Protein AF-A0A6V8LPW3-F1 (afdb_monomer)

Secondary structure (DSSP, 8-state):
-TT-TTHHHHHHHHHHHTSHHHHHHHH-TT-TT-S-SS-SSTT--HHHH---THHHHHHHHHHHH--PPP--S--HHHHHHHHHHHHHHHH-TT--HHHHHHHHHHHHHHHHHHTT---

Radius of gyration: 20.29 Å; Cα contacts (8 Å, |Δi|>4): 81; chains: 1; bounding box: 40×40×53 Å

Structure (mmCIF, N/CA/C/O backbone):
data_AF-A0A6V8LPW3-F1
#
_entry.id   AF-A0A6V8LPW3-F1
#
loop_
_atom_site.group_PDB
_atom_site.id
_atom_site.type_symbol
_atom_site.label_atom_id
_atom_site.label_alt_id
_atom_site.label_comp_id
_atom_site.label_asym_id
_atom_site.label_entity_id
_atom_site.label_seq_id
_atom_site.pdbx_PDB_ins_code
_atom_site.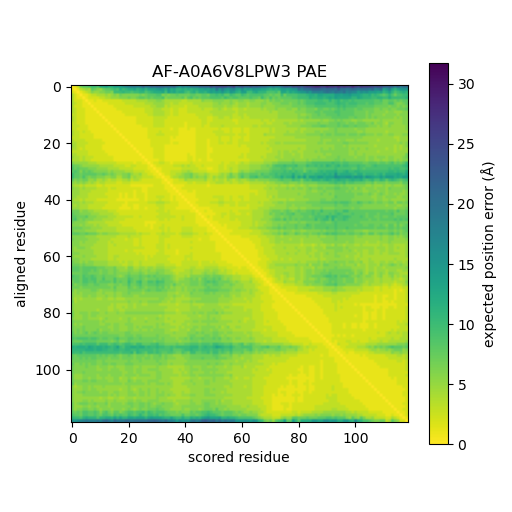Cartn_x
_atom_site.Cartn_y
_atom_site.Cartn_z
_atom_site.occupancy
_atom_site.B_iso_or_equiv
_atom_site.auth_seq_id
_atom_site.auth_comp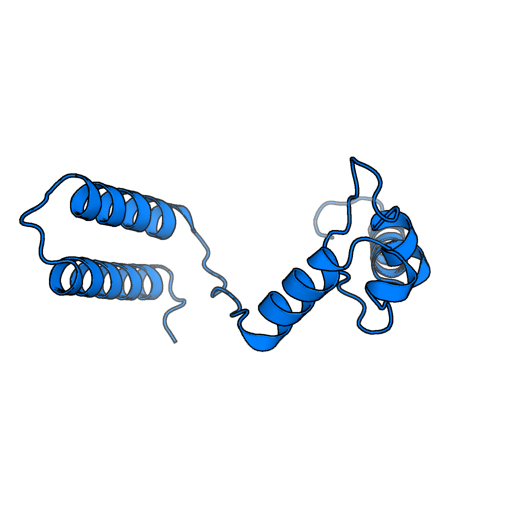_id
_atom_site.auth_asym_id
_atom_site.auth_atom_id
_atom_site.pdbx_PDB_model_num
ATOM 1 N N . MET A 1 1 ? 2.583 17.121 -15.051 1.00 61.25 1 MET A N 1
ATOM 2 C CA . MET A 1 1 ? 1.913 17.255 -13.741 1.00 61.25 1 MET A CA 1
ATOM 3 C C . MET A 1 1 ? 1.747 18.734 -13.438 1.00 61.25 1 MET A C 1
ATOM 5 O O . MET A 1 1 ? 2.463 19.529 -14.044 1.00 61.25 1 MET A O 1
ATOM 9 N N . ALA A 1 2 ? 0.790 19.113 -12.589 1.00 81.25 2 ALA A N 1
ATOM 10 C CA . ALA A 1 2 ? 0.576 20.521 -12.255 1.00 81.25 2 ALA A CA 1
ATOM 11 C C . ALA A 1 2 ? 1.881 21.146 -11.719 1.00 81.25 2 ALA A C 1
ATOM 13 O O . ALA A 1 2 ? 2.589 20.514 -10.939 1.00 81.25 2 ALA A O 1
ATOM 14 N N . GLY A 1 3 ? 2.228 22.342 -12.199 1.00 86.88 3 GLY A N 1
ATOM 15 C CA . GLY A 1 3 ? 3.389 23.107 -11.723 1.00 86.88 3 GLY A CA 1
ATOM 16 C C . GLY A 1 3 ? 4.748 22.823 -12.384 1.00 86.88 3 GLY A C 1
ATOM 17 O O . GLY A 1 3 ? 5.706 23.518 -12.071 1.00 86.88 3 GLY A O 1
ATOM 18 N N . SER A 1 4 ? 4.878 21.860 -13.308 1.00 91.62 4 SER A N 1
ATOM 19 C CA . SER A 1 4 ? 6.161 21.619 -14.001 1.00 91.62 4 SER A CA 1
ATOM 20 C C . SER A 1 4 ? 6.312 22.428 -15.295 1.00 91.62 4 SER A C 1
ATOM 22 O O . SER A 1 4 ? 5.385 22.406 -16.112 1.00 91.62 4 SER A O 1
ATOM 24 N N . PRO A 1 5 ? 7.494 23.023 -15.564 1.00 93.81 5 PRO A N 1
ATOM 25 C CA . PRO A 1 5 ? 7.792 23.651 -16.852 1.00 93.81 5 PRO A CA 1
ATOM 26 C C . PRO A 1 5 ? 8.018 22.633 -17.986 1.00 93.81 5 PRO A C 1
ATOM 28 O O . PRO A 1 5 ? 7.948 22.999 -19.153 1.00 93.81 5 PRO A O 1
ATOM 31 N N . ASN A 1 6 ? 8.248 21.346 -17.680 1.00 95.75 6 ASN A N 1
ATOM 32 C CA . ASN A 1 6 ? 8.464 20.290 -18.678 1.00 95.75 6 ASN A CA 1
ATOM 33 C C . ASN A 1 6 ? 7.504 19.108 -18.478 1.00 95.75 6 ASN A C 1
ATOM 35 O O . ASN A 1 6 ? 7.897 17.967 -18.217 1.00 95.75 6 ASN A O 1
ATOM 39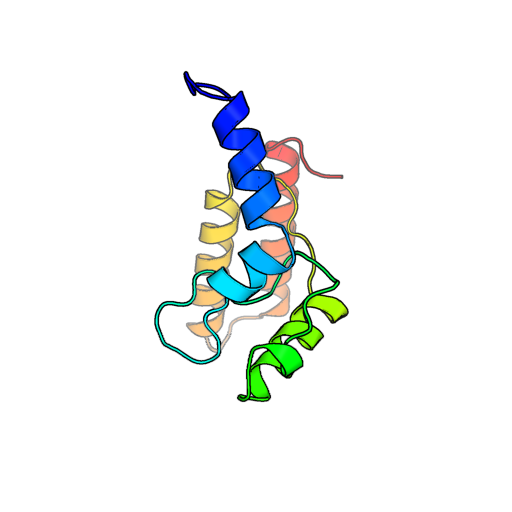 N N . GLN A 1 7 ? 6.206 19.368 -18.615 1.00 95.19 7 GLN A N 1
ATOM 40 C CA . GLN A 1 7 ? 5.194 18.328 -18.425 1.00 95.19 7 GLN A CA 1
ATOM 41 C C . GLN A 1 7 ? 5.294 17.187 -19.447 1.00 95.19 7 GLN A C 1
ATOM 43 O O . GLN A 1 7 ? 4.942 16.051 -19.129 1.00 95.19 7 GLN A O 1
ATOM 48 N N . ALA A 1 8 ? 5.749 17.475 -20.671 1.00 94.94 8 ALA A N 1
ATOM 49 C CA . ALA A 1 8 ? 5.912 16.468 -21.716 1.00 94.94 8 ALA A CA 1
ATOM 50 C C . ALA A 1 8 ? 7.022 15.471 -21.359 1.00 94.94 8 ALA A C 1
ATOM 52 O O . ALA A 1 8 ? 6.793 14.262 -21.411 1.00 94.94 8 ALA A O 1
ATOM 53 N N . GLY A 1 9 ? 8.185 15.968 -20.924 1.00 96.62 9 GLY A N 1
ATOM 54 C CA . GLY A 1 9 ? 9.275 15.132 -20.423 1.00 96.62 9 GLY A CA 1
ATOM 55 C C . GLY A 1 9 ? 8.855 14.308 -19.208 1.00 96.62 9 GLY A C 1
ATOM 56 O O . GLY A 1 9 ? 9.100 13.107 -19.179 1.00 96.62 9 GLY A O 1
ATOM 57 N N . GLN A 1 10 ? 8.124 14.908 -18.260 1.00 95.88 10 GLN A N 1
ATOM 58 C CA . GLN A 1 10 ? 7.589 14.178 -17.104 1.00 95.88 10 GLN A CA 1
ATOM 59 C C . GLN A 1 10 ? 6.674 13.018 -17.502 1.00 95.88 10 GLN A C 1
ATOM 61 O O . GLN A 1 10 ? 6.795 11.931 -16.948 1.00 95.88 10 GLN A O 1
ATOM 66 N N . ARG A 1 11 ? 5.762 13.230 -18.461 1.00 95.69 11 ARG A N 1
ATOM 67 C CA . ARG A 1 11 ? 4.871 12.164 -18.943 1.00 95.69 11 ARG A CA 1
ATOM 68 C C . ARG A 1 11 ? 5.652 11.040 -19.619 1.00 95.69 11 ARG A C 1
ATOM 70 O O . ARG A 1 11 ? 5.375 9.878 -19.345 1.00 95.69 11 ARG A O 1
ATOM 77 N N . LYS A 1 12 ? 6.648 11.376 -20.447 1.00 97.00 12 LYS A N 1
ATOM 78 C CA . LYS A 1 12 ? 7.525 10.377 -21.078 1.00 97.00 12 LYS A CA 1
ATOM 79 C C . LYS A 1 12 ? 8.300 9.569 -20.039 1.00 97.00 12 LYS A C 1
ATOM 81 O O . LYS A 1 12 ? 8.315 8.347 -20.118 1.00 97.00 12 LYS A O 1
ATOM 86 N N . PHE A 1 13 ? 8.886 10.237 -19.046 1.00 95.94 13 PHE A N 1
ATOM 87 C CA . PHE A 1 13 ? 9.615 9.562 -17.976 1.00 95.94 13 PHE A CA 1
ATOM 88 C C . PHE A 1 13 ? 8.704 8.672 -17.128 1.00 95.94 13 PHE A C 1
ATOM 90 O O . PHE A 1 13 ? 9.071 7.540 -16.848 1.00 95.94 13 PHE A O 1
ATOM 97 N N . ALA A 1 14 ? 7.501 9.133 -16.770 1.00 96.12 14 ALA A N 1
ATOM 98 C CA . ALA A 1 14 ? 6.534 8.310 -16.045 1.00 96.12 14 ALA A CA 1
ATOM 99 C C . ALA A 1 14 ? 6.134 7.055 -16.843 1.00 96.12 14 ALA A C 1
ATOM 101 O O . ALA A 1 14 ? 6.045 5.973 -16.271 1.00 96.12 14 ALA A O 1
ATOM 102 N N . GLY A 1 15 ? 5.952 7.190 -18.162 1.00 97.25 15 GLY A N 1
ATOM 103 C CA . GLY A 1 15 ? 5.700 6.056 -19.053 1.00 97.25 15 GLY A CA 1
ATOM 104 C C . GLY A 1 15 ? 6.862 5.061 -19.085 1.00 97.25 15 GLY A C 1
ATOM 105 O O . GLY A 1 15 ? 6.636 3.864 -18.946 1.00 97.25 15 GLY A O 1
ATOM 106 N N . PHE A 1 16 ? 8.102 5.547 -19.195 1.00 98.06 16 PHE A N 1
ATOM 107 C CA . PHE A 1 16 ? 9.293 4.698 -19.104 1.00 98.06 16 PHE A CA 1
ATOM 108 C C . PHE A 1 16 ? 9.403 4.015 -17.736 1.00 98.06 16 PHE A C 1
ATOM 110 O O . PHE A 1 16 ? 9.588 2.809 -17.670 1.00 98.06 16 PHE A O 1
ATOM 117 N N . ALA A 1 17 ? 9.232 4.754 -16.640 1.00 97.50 17 ALA A N 1
ATOM 118 C CA . ALA A 1 17 ? 9.331 4.208 -15.291 1.00 97.50 17 ALA A CA 1
ATOM 119 C C . ALA A 1 17 ? 8.300 3.097 -15.026 1.00 97.50 17 ALA A C 1
ATOM 121 O O . ALA A 1 17 ? 8.570 2.210 -14.225 1.00 97.50 17 ALA A O 1
ATOM 122 N N . ALA A 1 18 ? 7.140 3.126 -15.692 1.00 97.69 18 ALA A N 1
ATOM 123 C CA . ALA A 1 18 ? 6.103 2.094 -15.611 1.00 97.69 18 ALA A CA 1
ATOM 124 C C . ALA A 1 18 ? 6.244 0.966 -16.660 1.00 97.69 18 ALA A C 1
ATOM 126 O O . ALA A 1 18 ? 5.449 0.025 -16.650 1.00 97.69 18 ALA A O 1
ATOM 127 N N . SER A 1 19 ? 7.216 1.040 -17.576 1.00 98.00 19 SER A N 1
ATOM 128 C CA . SER A 1 19 ? 7.463 -0.017 -18.564 1.00 98.00 19 SER A CA 1
ATOM 129 C C . SER A 1 19 ? 8.091 -1.254 -17.913 1.00 98.00 19 SER A C 1
ATOM 131 O O . SER A 1 19 ? 8.587 -1.180 -16.788 1.00 98.00 19 SER A O 1
ATOM 133 N N . VAL A 1 20 ? 8.106 -2.384 -18.627 1.00 97.75 20 VAL A N 1
ATOM 134 C CA . VAL A 1 20 ? 8.825 -3.596 -18.192 1.00 97.75 20 VAL A CA 1
ATOM 135 C C . VAL A 1 20 ? 10.284 -3.265 -17.879 1.00 97.75 20 VAL A C 1
ATOM 137 O O . VAL A 1 20 ? 10.749 -3.524 -16.776 1.00 97.75 20 VAL A O 1
ATOM 140 N N . GLU A 1 21 ? 10.976 -2.599 -18.804 1.00 97.12 21 GLU A N 1
ATOM 141 C CA . GLU A 1 21 ? 12.375 -2.199 -18.635 1.00 97.12 21 GLU A CA 1
ATOM 142 C C . GLU A 1 21 ? 12.576 -1.300 -17.406 1.00 97.12 21 GLU A C 1
ATOM 144 O O . GLU A 1 21 ? 13.424 -1.586 -16.559 1.00 97.12 21 GLU A O 1
ATOM 149 N N . GLY A 1 22 ? 11.776 -0.238 -17.267 1.00 97.50 22 GLY A N 1
ATOM 150 C CA . GLY A 1 22 ? 11.907 0.707 -16.158 1.00 97.50 22 GLY A CA 1
ATOM 151 C C . GLY A 1 22 ? 11.630 0.062 -14.800 1.00 97.50 22 GLY A C 1
ATOM 152 O O . GLY A 1 22 ? 12.350 0.317 -13.832 1.00 97.50 22 GLY A O 1
ATOM 153 N N . GLN A 1 23 ? 10.628 -0.816 -14.730 1.00 97.69 23 GLN A N 1
ATOM 154 C CA . GLN A 1 23 ? 10.307 -1.568 -13.519 1.00 97.69 23 GLN A CA 1
ATOM 155 C C . GLN A 1 23 ? 11.406 -2.583 -13.185 1.00 97.69 23 GLN A C 1
ATOM 157 O O . GLN A 1 23 ? 11.847 -2.615 -12.039 1.00 97.69 23 GLN A O 1
ATOM 162 N N . THR A 1 24 ? 11.920 -3.345 -14.159 1.00 96.19 24 THR A N 1
ATOM 163 C CA . THR A 1 24 ? 13.034 -4.287 -13.953 1.00 96.19 24 THR A CA 1
ATOM 164 C C . THR A 1 24 ? 14.294 -3.574 -13.457 1.00 96.19 24 THR A C 1
ATOM 166 O O . THR A 1 24 ? 14.909 -4.026 -12.489 1.00 96.19 24 THR A O 1
ATOM 169 N N . ILE A 1 25 ? 14.646 -2.421 -14.044 1.00 96.12 25 ILE A N 1
ATOM 170 C CA . ILE A 1 25 ? 15.754 -1.578 -13.565 1.00 96.12 25 ILE A CA 1
ATOM 171 C C . ILE A 1 25 ? 15.495 -1.131 -12.123 1.00 96.12 25 ILE A C 1
ATOM 173 O O . ILE A 1 25 ? 16.354 -1.294 -11.258 1.00 96.12 25 ILE A O 1
ATOM 177 N N . GLY A 1 26 ? 14.303 -0.596 -11.841 1.00 95.81 26 GLY A N 1
ATOM 178 C CA . GLY A 1 26 ? 13.934 -0.114 -10.511 1.00 95.81 26 GLY A CA 1
ATOM 179 C C . GLY A 1 26 ? 13.898 -1.214 -9.447 1.00 95.81 26 GLY A C 1
ATOM 180 O O . GLY A 1 26 ? 14.134 -0.933 -8.269 1.00 95.81 26 GLY A O 1
ATOM 181 N N . MET A 1 27 ? 13.626 -2.458 -9.845 1.00 96.00 27 MET A N 1
ATOM 182 C CA . MET A 1 27 ? 13.657 -3.618 -8.958 1.00 96.00 27 MET A CA 1
ATOM 183 C C . MET A 1 27 ? 15.082 -3.985 -8.546 1.00 96.00 27 MET A C 1
ATOM 185 O O . MET A 1 27 ? 15.257 -4.427 -7.416 1.00 96.00 27 MET A O 1
ATOM 189 N N . ASN A 1 28 ? 16.084 -3.772 -9.408 1.00 94.75 28 ASN A N 1
ATOM 190 C CA . ASN A 1 28 ? 17.510 -3.984 -9.118 1.00 94.75 28 ASN A CA 1
ATOM 191 C C . ASN A 1 28 ? 17.856 -5.383 -8.548 1.00 94.75 28 ASN A C 1
ATOM 193 O O . ASN A 1 28 ? 18.809 -5.534 -7.781 1.00 94.75 28 ASN A O 1
ATOM 197 N N . GLY A 1 29 ? 17.076 -6.412 -8.904 1.00 92.88 29 GLY A N 1
ATOM 198 C CA . GLY A 1 29 ? 17.166 -7.741 -8.287 1.00 92.88 29 GLY A CA 1
ATOM 199 C C . GLY A 1 29 ? 17.173 -7.675 -6.757 1.00 92.88 29 GLY A C 1
ATOM 200 O O . GLY A 1 29 ? 16.603 -6.759 -6.168 1.00 92.88 29 GLY A O 1
ATOM 201 N N . ASP A 1 30 ? 17.848 -8.609 -6.092 1.00 92.19 30 ASP A N 1
ATOM 202 C CA . ASP A 1 30 ? 17.900 -8.682 -4.618 1.00 92.19 30 ASP A CA 1
ATOM 203 C C . ASP A 1 30 ? 18.955 -7.784 -3.965 1.00 92.19 30 ASP A C 1
ATOM 205 O O . ASP A 1 30 ? 19.352 -7.998 -2.823 1.00 92.19 30 ASP A O 1
ATOM 209 N N . LYS A 1 31 ? 19.421 -6.761 -4.684 1.00 91.25 31 LYS A N 1
ATOM 210 C CA . LYS A 1 31 ? 20.353 -5.777 -4.136 1.00 91.25 31 LYS A CA 1
ATOM 211 C C . LYS A 1 31 ? 19.620 -4.768 -3.254 1.00 91.25 31 LYS A C 1
ATOM 213 O O . LYS A 1 31 ? 18.482 -4.386 -3.527 1.00 91.25 31 LYS A O 1
ATOM 218 N N . GLU A 1 32 ? 20.335 -4.274 -2.248 1.00 86.44 32 GLU A N 1
ATOM 219 C CA . GLU A 1 32 ? 19.889 -3.165 -1.406 1.00 86.44 32 GLU A CA 1
ATOM 220 C C . GLU A 1 32 ? 19.599 -1.897 -2.227 1.00 86.44 32 GLU A C 1
ATOM 222 O O . GLU A 1 32 ? 20.206 -1.644 -3.273 1.00 86.44 32 GLU A O 1
ATOM 227 N N . GLY A 1 33 ? 18.671 -1.077 -1.729 1.00 84.75 33 GLY A N 1
ATOM 228 C CA . GLY A 1 33 ? 18.322 0.206 -2.348 1.00 84.75 33 GLY A CA 1
ATOM 229 C C . GLY A 1 33 ? 17.416 0.106 -3.580 1.00 84.75 33 GLY A C 1
ATOM 230 O O . GLY A 1 33 ? 17.357 1.048 -4.370 1.00 84.75 33 GLY A O 1
ATOM 231 N N . ASN A 1 34 ? 16.699 -1.005 -3.762 1.00 91.88 34 ASN A N 1
ATOM 232 C CA . ASN A 1 34 ? 15.699 -1.126 -4.818 1.00 91.88 34 ASN A CA 1
ATOM 233 C C . ASN A 1 34 ? 14.570 -0.092 -4.658 1.00 91.88 34 ASN A C 1
ATOM 235 O O . ASN A 1 34 ? 13.991 0.083 -3.583 1.00 91.88 34 ASN A O 1
ATOM 239 N N . LEU A 1 35 ? 14.222 0.575 -5.759 1.00 92.69 35 LEU A N 1
ATOM 240 C CA . LEU A 1 35 ? 13.132 1.553 -5.793 1.00 92.69 35 LEU A CA 1
ATOM 241 C C . LEU A 1 35 ? 11.777 0.862 -5.961 1.00 92.69 35 LEU A C 1
ATOM 243 O O . LEU A 1 35 ? 10.782 1.271 -5.363 1.00 92.69 35 LEU A O 1
ATOM 247 N N . VAL A 1 36 ? 11.749 -0.209 -6.756 1.00 94.81 36 VAL A N 1
ATOM 248 C CA . VAL A 1 36 ? 10.557 -1.013 -7.017 1.00 94.81 36 VAL A CA 1
ATOM 249 C C . VAL A 1 36 ? 10.630 -2.288 -6.182 1.00 94.81 36 VAL A C 1
ATOM 251 O O . VAL A 1 36 ? 11.502 -3.145 -6.351 1.00 94.81 36 VAL A O 1
ATOM 254 N N . ARG A 1 37 ? 9.697 -2.398 -5.239 1.00 93.19 37 ARG A N 1
ATOM 255 C CA . ARG A 1 37 ? 9.521 -3.587 -4.396 1.00 93.19 37 ARG A CA 1
ATOM 256 C C . ARG A 1 37 ? 8.593 -4.589 -5.071 1.00 93.19 37 ARG A C 1
ATOM 258 O O . ARG A 1 37 ? 8.981 -5.731 -5.273 1.00 93.19 37 ARG A O 1
ATOM 265 N N . LEU A 1 38 ? 7.413 -4.119 -5.468 1.00 93.56 38 LEU A N 1
ATOM 266 C CA . LEU A 1 38 ? 6.433 -4.856 -6.260 1.00 93.56 38 LEU A CA 1
ATOM 267 C C . LEU A 1 38 ? 6.190 -4.081 -7.561 1.00 93.56 38 LEU A C 1
ATOM 269 O O . LEU A 1 38 ? 5.953 -2.869 -7.480 1.00 93.56 38 LEU A O 1
ATOM 273 N N . PRO A 1 39 ? 6.286 -4.723 -8.737 1.00 94.56 39 PRO A N 1
ATOM 274 C CA . PRO A 1 39 ? 6.096 -4.042 -10.001 1.00 94.56 39 PRO A CA 1
ATOM 275 C C . PRO A 1 39 ? 4.629 -3.662 -10.191 1.00 94.56 39 PRO A C 1
ATOM 277 O O . PRO A 1 39 ? 3.724 -4.445 -9.914 1.00 94.56 39 PRO A O 1
ATOM 280 N N . VAL A 1 40 ? 4.392 -2.453 -10.696 1.00 93.69 40 VAL A N 1
ATOM 281 C CA . VAL A 1 40 ? 3.037 -2.024 -11.101 1.00 93.69 40 VAL A CA 1
ATOM 282 C C . VAL A 1 40 ? 2.672 -2.517 -12.501 1.00 93.69 40 VAL A C 1
ATOM 284 O O . VAL A 1 40 ? 1.502 -2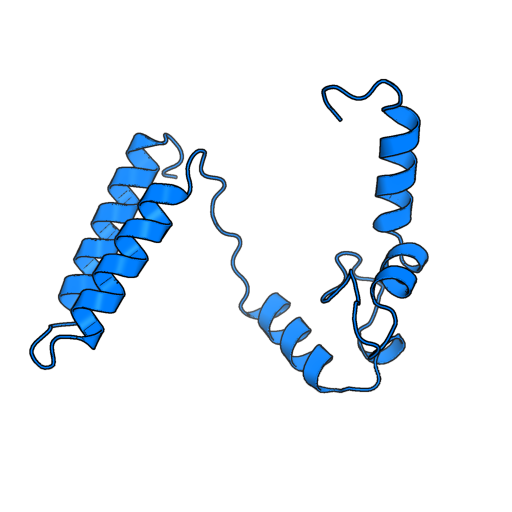.519 -12.872 1.00 93.69 40 VAL A O 1
ATOM 287 N N . ASN A 1 41 ? 3.676 -2.921 -13.282 1.00 95.62 41 ASN A N 1
ATOM 288 C CA . ASN A 1 41 ? 3.491 -3.538 -14.584 1.00 95.62 41 ASN A CA 1
ATOM 289 C C . ASN A 1 41 ? 3.338 -5.053 -14.413 1.00 95.62 41 ASN A C 1
ATOM 291 O O . ASN A 1 41 ? 4.248 -5.719 -13.925 1.00 95.62 41 ASN A O 1
ATOM 295 N N . THR A 1 42 ? 2.194 -5.585 -14.835 1.00 91.94 42 THR A N 1
ATOM 296 C CA . THR A 1 42 ? 1.807 -6.989 -14.639 1.00 91.94 42 THR A CA 1
ATOM 297 C C . THR A 1 42 ? 2.590 -7.982 -15.497 1.00 91.94 42 THR A C 1
ATOM 299 O O . THR A 1 42 ? 2.494 -9.183 -15.268 1.00 91.94 42 THR A O 1
ATOM 302 N N . GLU A 1 43 ? 3.348 -7.513 -16.489 1.00 95.44 43 GLU A N 1
ATOM 303 C CA . GLU A 1 43 ? 4.205 -8.367 -17.320 1.00 95.44 43 GLU A CA 1
ATOM 304 C C . GLU A 1 43 ? 5.543 -8.689 -16.637 1.00 95.44 43 GLU A C 1
ATOM 306 O O . GLU A 1 43 ? 6.214 -9.649 -17.015 1.00 95.44 43 GLU A O 1
ATOM 311 N N . VAL A 1 44 ? 5.929 -7.924 -15.609 1.00 94.69 44 VAL A N 1
ATOM 312 C CA . VAL A 1 44 ? 7.154 -8.170 -14.843 1.00 94.69 44 VAL A CA 1
ATOM 313 C C . VAL A 1 44 ? 6.889 -9.238 -13.792 1.00 94.69 44 VAL A C 1
ATOM 315 O O . VAL A 1 44 ? 6.193 -9.003 -12.803 1.00 94.69 44 VAL A O 1
ATOM 318 N N . LYS A 1 45 ? 7.484 -10.416 -13.974 1.00 92.31 45 LYS A N 1
ATOM 319 C CA . LYS A 1 45 ? 7.413 -11.491 -12.983 1.00 92.31 45 LYS A CA 1
ATOM 320 C C . LYS A 1 45 ? 8.517 -11.326 -11.950 1.00 92.31 45 LYS A C 1
ATOM 322 O O . LYS A 1 45 ? 9.676 -11.106 -12.294 1.00 92.31 45 LYS A O 1
ATOM 327 N N . MET A 1 46 ? 8.167 -11.495 -10.676 1.00 92.38 46 MET A N 1
ATOM 328 C CA . MET A 1 46 ? 9.134 -11.407 -9.577 1.00 92.38 46 MET A CA 1
ATOM 329 C C . MET A 1 46 ? 10.287 -12.398 -9.761 1.00 92.38 46 MET A C 1
ATOM 331 O O . MET A 1 46 ? 11.441 -12.010 -9.604 1.00 92.38 46 MET A O 1
ATOM 335 N N . SER A 1 47 ? 9.972 -13.635 -10.162 1.00 91.69 47 SER A N 1
ATOM 336 C CA . SER A 1 47 ? 10.933 -14.720 -10.407 1.00 91.69 47 SER A CA 1
ATOM 337 C C . SER A 1 47 ? 11.965 -14.421 -11.491 1.00 91.69 47 SER A C 1
ATOM 339 O O . SER A 1 47 ? 13.045 -15.001 -11.481 1.00 91.69 47 SER A O 1
ATOM 341 N N . ASP A 1 48 ? 11.635 -13.537 -12.431 1.00 92.44 48 ASP A N 1
ATOM 342 C CA . ASP A 1 48 ? 12.505 -13.231 -13.568 1.00 92.44 48 ASP A CA 1
ATOM 343 C C . ASP A 1 48 ? 13.564 -12.185 -13.188 1.00 92.44 48 ASP A C 1
ATOM 345 O O . ASP A 1 48 ? 14.564 -12.017 -13.883 1.00 92.44 48 ASP A O 1
ATOM 349 N N . VAL A 1 49 ? 13.352 -11.475 -12.074 1.00 94.62 49 VAL A N 1
ATOM 350 C CA . VAL A 1 49 ? 14.211 -10.375 -11.616 1.00 94.62 49 VAL A CA 1
ATOM 351 C C . VAL A 1 49 ? 14.877 -10.686 -10.273 1.00 94.62 49 VAL A C 1
ATOM 353 O O . VAL A 1 49 ? 15.975 -10.197 -10.009 1.00 94.62 49 VAL A O 1
ATOM 356 N N . ARG A 1 50 ? 14.235 -11.487 -9.417 1.00 94.00 50 ARG A N 1
ATOM 357 C CA . ARG A 1 50 ? 14.670 -11.792 -8.048 1.00 94.00 50 ARG A CA 1
ATOM 358 C C . ARG A 1 50 ? 14.816 -13.292 -7.836 1.00 94.00 50 ARG A C 1
ATOM 360 O O . ARG A 1 50 ? 13.959 -14.067 -8.253 1.00 94.00 50 ARG A O 1
ATOM 367 N N . THR A 1 51 ? 15.878 -13.686 -7.145 1.00 95.12 51 THR A N 1
ATOM 368 C CA . THR A 1 51 ? 16.135 -15.075 -6.753 1.00 95.12 51 THR A CA 1
ATOM 369 C C . THR A 1 51 ? 15.605 -15.380 -5.352 1.00 95.12 51 THR A C 1
ATOM 371 O O . THR A 1 51 ? 15.286 -16.533 -5.060 1.00 95.12 51 THR A O 1
ATOM 374 N N . ASP A 1 52 ? 15.447 -14.372 -4.488 1.00 93.44 52 ASP A N 1
ATOM 375 C CA . ASP A 1 52 ? 14.815 -14.547 -3.181 1.00 93.44 52 ASP A CA 1
ATOM 376 C C . ASP A 1 52 ? 13.301 -14.772 -3.318 1.00 93.44 52 ASP A C 1
ATOM 378 O O . ASP A 1 52 ? 12.497 -13.860 -3.523 1.00 93.44 52 ASP A O 1
ATOM 382 N N . THR A 1 53 ? 12.916 -16.033 -3.141 1.00 92.69 53 THR A N 1
ATOM 383 C CA . THR A 1 53 ? 11.533 -16.519 -3.240 1.00 92.69 53 THR A CA 1
ATOM 384 C C . THR A 1 53 ? 10.543 -15.829 -2.294 1.00 92.69 53 THR A C 1
ATOM 386 O O . THR A 1 53 ? 9.344 -15.821 -2.578 1.00 92.69 53 THR A O 1
ATOM 389 N N . ARG A 1 54 ? 10.997 -15.183 -1.209 1.00 92.62 54 ARG A N 1
ATOM 390 C CA . ARG A 1 54 ? 10.109 -14.449 -0.287 1.00 92.62 54 ARG A CA 1
ATOM 391 C C . ARG A 1 54 ? 9.399 -13.291 -0.980 1.00 92.62 54 ARG A C 1
ATOM 393 O O . ARG A 1 54 ? 8.271 -12.965 -0.622 1.00 92.62 54 ARG A O 1
ATOM 400 N N . TRP A 1 55 ? 10.011 -12.702 -2.004 1.00 93.06 55 TRP A N 1
ATOM 401 C CA . TRP A 1 55 ? 9.390 -11.647 -2.801 1.00 93.06 55 TRP A CA 1
ATOM 402 C C . TRP A 1 55 ? 8.119 -12.093 -3.518 1.00 93.06 55 TRP A C 1
ATOM 404 O O . TRP A 1 55 ? 7.190 -11.294 -3.647 1.00 93.06 55 TRP A O 1
ATOM 414 N N . GLN A 1 56 ? 8.048 -13.362 -3.926 1.00 92.69 56 GLN A N 1
ATOM 415 C CA . GLN A 1 56 ? 6.831 -13.916 -4.509 1.00 92.69 56 GLN A CA 1
ATOM 416 C C . GLN A 1 56 ? 5.704 -13.963 -3.472 1.00 92.69 56 GLN A C 1
ATOM 418 O O . GLN A 1 56 ? 4.591 -13.544 -3.768 1.00 92.69 56 GLN A O 1
ATOM 423 N N . VAL A 1 57 ? 6.005 -14.346 -2.226 1.00 93.69 57 VAL A N 1
ATOM 424 C CA . VAL A 1 57 ? 5.020 -14.342 -1.131 1.00 93.69 57 VAL A CA 1
ATOM 425 C C . VAL A 1 57 ? 4.443 -12.939 -0.914 1.00 93.69 57 VAL A C 1
ATOM 427 O O . VAL A 1 57 ? 3.230 -12.786 -0.786 1.00 93.69 57 VAL A O 1
ATOM 430 N N . PHE A 1 58 ? 5.280 -11.896 -0.920 1.00 92.31 58 PHE A N 1
ATOM 431 C CA . PHE A 1 58 ? 4.798 -10.513 -0.810 1.00 92.31 58 PHE A CA 1
ATOM 432 C C . PHE A 1 58 ? 3.892 -10.112 -1.981 1.00 92.31 58 PHE A C 1
ATOM 434 O O . PHE A 1 58 ? 2.861 -9.475 -1.755 1.00 92.31 58 PHE A O 1
ATOM 441 N N . ALA A 1 59 ? 4.254 -10.486 -3.212 1.00 92.75 59 ALA A N 1
ATOM 442 C CA . ALA A 1 59 ? 3.449 -10.207 -4.399 1.00 92.75 59 ALA A CA 1
ATOM 443 C C . ALA A 1 59 ? 2.087 -10.919 -4.348 1.00 92.75 59 ALA A C 1
ATOM 445 O O . ALA A 1 59 ? 1.058 -10.299 -4.630 1.00 92.75 59 ALA A O 1
ATOM 446 N N . ASP A 1 60 ? 2.068 -12.180 -3.920 1.00 93.06 60 ASP A N 1
ATOM 447 C CA . ASP A 1 60 ? 0.852 -12.983 -3.804 1.00 93.06 60 ASP A CA 1
ATOM 448 C C . ASP A 1 60 ? -0.077 -12.429 -2.720 1.00 93.06 60 ASP A C 1
ATOM 450 O O . ASP A 1 60 ? -1.271 -12.249 -2.955 1.00 93.06 60 ASP A O 1
ATOM 454 N N . VAL A 1 61 ? 0.459 -12.093 -1.540 1.00 94.31 61 VAL A N 1
ATOM 455 C CA . VAL A 1 61 ? -0.330 -11.492 -0.452 1.00 94.31 61 VAL A CA 1
ATOM 456 C C . VAL A 1 61 ? -0.894 -10.138 -0.876 1.00 94.31 61 VAL A C 1
ATOM 458 O O . VAL A 1 61 ? -2.070 -9.864 -0.637 1.00 94.31 61 VAL A O 1
ATOM 461 N N . TYR A 1 62 ? -0.091 -9.296 -1.532 1.00 92.44 62 TYR A N 1
ATOM 462 C CA . TYR A 1 62 ? -0.559 -8.003 -2.027 1.00 92.44 62 TYR A CA 1
ATOM 463 C C . TYR A 1 62 ? -1.686 -8.162 -3.056 1.00 92.44 62 TYR A C 1
ATOM 465 O O . TYR A 1 62 ? -2.705 -7.485 -2.953 1.00 92.44 62 TYR A O 1
ATOM 473 N N . THR A 1 63 ? -1.535 -9.086 -4.005 1.00 90.62 63 THR A N 1
ATOM 474 C CA . THR A 1 63 ? -2.512 -9.313 -5.081 1.00 90.62 63 THR A CA 1
ATOM 475 C C . THR A 1 63 ? -3.815 -9.912 -4.555 1.00 90.62 63 THR A C 1
ATOM 477 O O . THR A 1 63 ? -4.898 -9.466 -4.927 1.00 90.62 63 THR A O 1
ATOM 480 N N . ASN A 1 64 ? -3.724 -10.904 -3.667 1.00 93.94 64 ASN A N 1
ATOM 481 C CA . ASN A 1 64 ? -4.883 -11.684 -3.233 1.00 93.94 64 ASN A CA 1
ATOM 482 C C . ASN A 1 64 ? -5.615 -11.060 -2.039 1.00 93.94 64 ASN A C 1
ATOM 484 O O . ASN A 1 64 ? -6.835 -11.183 -1.922 1.00 93.94 64 ASN A O 1
ATOM 488 N N . SER A 1 65 ? -4.882 -10.385 -1.152 1.00 95.12 65 SER A N 1
ATOM 489 C CA . SER A 1 65 ? -5.419 -9.864 0.112 1.00 95.12 65 SER A CA 1
ATOM 490 C C . SER A 1 65 ? -5.395 -8.340 0.193 1.00 95.12 65 SER A C 1
ATOM 492 O O . SER A 1 65 ? -6.038 -7.768 1.075 1.00 95.12 65 SER A O 1
ATOM 494 N N . GLY A 1 66 ? -4.680 -7.664 -0.710 1.00 90.06 66 GLY A N 1
ATOM 495 C CA . GLY A 1 66 ? -4.605 -6.211 -0.745 1.00 90.06 66 GLY A CA 1
ATOM 496 C C . GLY A 1 66 ? -5.975 -5.570 -0.952 1.00 90.06 66 GLY A C 1
ATOM 497 O O . GLY A 1 66 ? -6.788 -6.003 -1.770 1.00 90.06 66 GLY A O 1
ATOM 498 N N . LYS A 1 67 ? -6.231 -4.499 -0.202 1.00 91.00 67 LYS A N 1
ATOM 499 C CA . LYS A 1 67 ? -7.393 -3.629 -0.386 1.00 91.00 67 LYS A CA 1
ATOM 500 C C . LYS A 1 67 ? -6.897 -2.213 -0.601 1.00 91.00 67 LYS A C 1
ATOM 502 O O . LYS A 1 67 ? -6.029 -1.733 0.128 1.00 91.00 67 LYS A O 1
ATOM 507 N N . LEU A 1 68 ? -7.448 -1.546 -1.609 1.00 84.62 68 LEU A N 1
ATOM 508 C CA . LEU A 1 68 ? -7.192 -0.128 -1.801 1.00 84.62 68 LEU A CA 1
ATOM 509 C C . LEU A 1 68 ? -7.825 0.635 -0.644 1.00 84.62 68 LEU A C 1
ATOM 511 O O . LEU A 1 68 ? -9.024 0.527 -0.395 1.00 84.62 68 LEU A O 1
ATOM 515 N N . ALA A 1 69 ? -7.005 1.413 0.050 1.00 85.50 69 ALA A N 1
ATOM 516 C CA . ALA A 1 69 ? -7.509 2.375 1.007 1.00 85.50 69 ALA A CA 1
ATOM 517 C C . ALA A 1 69 ? -8.318 3.462 0.267 1.00 85.50 69 ALA A C 1
ATOM 519 O O . ALA A 1 69 ? -7.937 3.850 -0.847 1.00 85.50 69 ALA A O 1
ATOM 520 N N . PRO A 1 70 ? -9.417 3.970 0.853 1.00 84.94 70 PRO A N 1
ATOM 521 C CA . PRO A 1 70 ? -10.187 5.045 0.244 1.00 84.94 70 PRO A CA 1
ATOM 522 C C . PRO A 1 70 ? -9.318 6.294 0.064 1.00 84.94 70 PRO A C 1
ATOM 524 O O . PRO A 1 70 ? -8.427 6.589 0.864 1.00 84.94 70 PRO A O 1
ATOM 527 N N . ARG A 1 71 ? -9.576 7.056 -1.000 1.00 90.25 71 ARG A N 1
ATOM 528 C CA . ARG A 1 71 ? -8.927 8.354 -1.199 1.00 90.25 71 ARG A CA 1
ATOM 529 C C . ARG A 1 71 ? -9.588 9.373 -0.279 1.00 90.25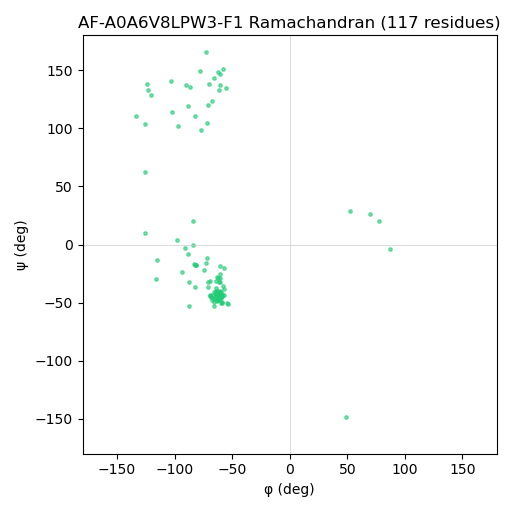 71 ARG A C 1
ATOM 531 O O . ARG A 1 71 ? -10.641 9.898 -0.614 1.00 90.25 71 ARG A O 1
ATOM 538 N N . VAL A 1 72 ? -8.959 9.639 0.861 1.00 94.31 72 VAL A N 1
ATOM 539 C CA . VAL A 1 72 ? -9.406 10.658 1.819 1.00 94.31 72 VAL A CA 1
ATOM 540 C C . VAL A 1 72 ? -8.528 11.918 1.713 1.00 94.31 72 VAL A C 1
ATOM 542 O O . VAL A 1 72 ? -7.311 11.788 1.533 1.00 94.31 72 VAL A O 1
ATOM 545 N N . PRO A 1 73 ? -9.101 13.131 1.813 1.00 95.00 73 PRO A N 1
ATOM 546 C CA . PRO A 1 73 ? -8.344 14.384 1.855 1.00 95.00 73 PRO A CA 1
ATOM 547 C C . PRO A 1 73 ? -7.317 14.468 2.991 1.00 95.00 73 PRO A C 1
ATOM 549 O O . PRO A 1 73 ? -6.225 15.000 2.794 1.00 95.00 73 PRO A O 1
ATOM 552 N N . ASN A 1 74 ? -7.648 13.950 4.177 1.00 95.69 74 ASN A N 1
ATOM 553 C CA . ASN A 1 74 ? -6.799 14.028 5.360 1.00 95.69 74 ASN A CA 1
ATOM 554 C C . ASN A 1 74 ? -6.696 12.674 6.075 1.00 95.69 74 ASN A C 1
ATOM 556 O O . ASN A 1 74 ? -7.631 12.208 6.722 1.00 95.69 74 ASN A O 1
ATOM 560 N N . TRP A 1 75 ? -5.514 12.063 6.009 1.00 96.19 75 TRP A N 1
ATOM 561 C CA . TRP A 1 75 ? -5.233 10.776 6.651 1.00 96.19 75 TRP A CA 1
ATOM 562 C C . TRP A 1 75 ? -4.891 10.866 8.142 1.00 96.19 75 TRP A C 1
ATOM 564 O O . TRP A 1 75 ? -4.938 9.848 8.833 1.00 96.19 75 TRP A O 1
ATOM 574 N N . THR A 1 76 ? -4.527 12.046 8.644 1.00 97.19 76 THR A N 1
ATOM 575 C CA . THR A 1 76 ? -4.088 12.241 10.032 1.00 97.19 76 THR A CA 1
ATOM 576 C C . THR A 1 76 ? -5.089 11.729 11.075 1.00 97.19 76 THR A C 1
ATOM 578 O O . THR A 1 76 ? -4.656 10.951 11.923 1.00 97.19 76 THR A O 1
ATOM 581 N N . PRO A 1 77 ? -6.395 12.071 11.032 1.00 96.69 77 PRO A N 1
ATOM 582 C CA . PRO A 1 77 ? -7.341 11.611 12.053 1.00 96.69 77 PRO A CA 1
ATOM 583 C C . PRO A 1 77 ? -7.457 10.083 12.096 1.00 96.69 77 PRO A C 1
ATOM 585 O O . PRO A 1 77 ? -7.373 9.49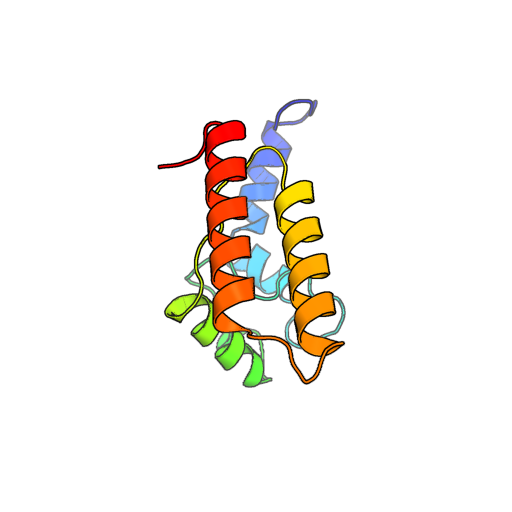8 13.170 1.00 96.69 77 PRO A O 1
ATOM 588 N N . PHE A 1 78 ? -7.525 9.417 10.939 1.00 96.69 78 PHE A N 1
ATOM 589 C CA . PHE A 1 78 ? -7.566 7.953 10.874 1.00 96.69 78 PHE A CA 1
ATOM 590 C C . PHE A 1 78 ? -6.332 7.307 11.511 1.00 96.69 78 PHE A C 1
ATOM 592 O O . PHE A 1 78 ? -6.455 6.355 12.278 1.00 96.69 78 PHE A O 1
ATOM 599 N N . ARG A 1 79 ? -5.134 7.830 11.211 1.00 96.62 79 ARG A N 1
ATOM 600 C CA . ARG A 1 79 ? -3.876 7.301 11.759 1.00 96.62 79 ARG A CA 1
ATOM 601 C C . ARG A 1 79 ? -3.768 7.531 13.263 1.00 96.62 79 ARG A C 1
ATOM 603 O O . ARG A 1 79 ? -3.367 6.615 13.972 1.00 96.62 79 ARG A O 1
ATOM 610 N N . GLN A 1 80 ? -4.130 8.726 13.728 1.00 97.75 80 GLN A N 1
ATOM 611 C CA . GLN A 1 80 ? -4.046 9.090 15.139 1.00 97.75 80 GLN A CA 1
ATOM 612 C C . GLN A 1 80 ? -5.012 8.251 15.976 1.00 97.75 80 GLN A C 1
ATOM 614 O O . GLN A 1 80 ? -4.581 7.570 16.899 1.00 97.75 80 GLN A O 1
ATOM 619 N N . THR A 1 81 ? -6.295 8.212 15.604 1.00 97.44 81 THR A N 1
ATOM 620 C CA . THR A 1 81 ? -7.291 7.448 16.364 1.00 97.44 81 THR A CA 1
ATOM 621 C C . THR A 1 81 ? -6.998 5.948 16.330 1.00 97.44 81 THR A C 1
ATOM 623 O O . THR A 1 81 ? -7.137 5.294 17.356 1.00 97.44 81 THR A O 1
ATOM 626 N N . ALA A 1 82 ? -6.523 5.395 15.205 1.00 97.56 82 ALA A N 1
ATOM 627 C CA . ALA A 1 82 ? -6.078 4.000 15.170 1.00 97.56 82 ALA A CA 1
ATOM 628 C C . ALA A 1 82 ? -4.944 3.734 16.164 1.00 97.56 82 ALA A C 1
ATOM 630 O O . ALA A 1 82 ? -5.011 2.770 16.924 1.00 97.56 82 ALA A O 1
ATOM 631 N N . ALA A 1 83 ? -3.908 4.579 16.157 1.00 97.88 83 ALA A N 1
ATOM 632 C CA . ALA A 1 83 ? -2.767 4.432 17.050 1.00 97.88 83 ALA A CA 1
ATOM 633 C C . ALA A 1 83 ? -3.199 4.507 18.519 1.00 97.88 83 ALA A C 1
ATOM 635 O O . ALA A 1 83 ? -2.830 3.637 19.305 1.00 97.88 83 ALA A O 1
ATOM 636 N N . ASP A 1 84 ? -4.031 5.487 18.872 1.00 96.62 84 ASP A N 1
ATOM 637 C CA . ASP A 1 84 ? -4.526 5.669 20.237 1.00 96.62 84 ASP A CA 1
ATOM 638 C C . ASP A 1 84 ? -5.389 4.481 20.688 1.00 96.62 84 ASP A C 1
ATOM 640 O O . ASP A 1 84 ? -5.176 3.941 21.775 1.00 96.62 84 ASP A O 1
ATOM 644 N N . SER A 1 85 ? -6.306 4.007 19.836 1.00 97.31 85 SER A N 1
ATOM 645 C CA . SER A 1 85 ? -7.138 2.834 20.124 1.00 97.31 85 SER A CA 1
ATOM 646 C C . SER A 1 85 ? -6.306 1.565 20.299 1.00 97.31 85 SER A C 1
ATOM 648 O O . SER A 1 85 ? -6.492 0.848 21.281 1.00 97.31 85 SER A O 1
ATOM 650 N N . PHE A 1 86 ? -5.359 1.281 19.398 1.00 97.62 86 PHE A N 1
ATOM 651 C CA . PHE A 1 86 ? -4.509 0.098 19.532 1.00 97.62 86 PHE A CA 1
ATOM 652 C C . PHE A 1 86 ? -3.625 0.173 20.774 1.00 97.62 86 PHE A C 1
ATOM 654 O O . PHE A 1 86 ? -3.558 -0.804 21.517 1.00 97.62 86 PHE A O 1
ATOM 661 N N . ASN A 1 87 ? -3.014 1.330 21.047 1.00 97.06 87 ASN A N 1
ATOM 662 C CA . ASN A 1 87 ? -2.208 1.541 22.249 1.00 97.06 87 ASN A CA 1
ATOM 663 C C . ASN A 1 87 ? -3.037 1.342 23.523 1.00 97.06 87 ASN A C 1
ATOM 665 O O . ASN A 1 87 ? -2.569 0.704 24.465 1.00 97.06 87 ASN A O 1
ATOM 669 N N . SER A 1 88 ? -4.280 1.828 23.546 1.00 94.50 88 SER A N 1
ATOM 670 C CA . SER A 1 88 ? -5.194 1.617 24.670 1.00 94.50 88 SER A CA 1
ATOM 671 C C . SER A 1 88 ? -5.549 0.142 24.869 1.00 94.50 88 SER A C 1
ATOM 673 O O . SER A 1 88 ? -5.602 -0.317 26.007 1.00 94.50 88 SER A O 1
ATOM 675 N N . ILE A 1 89 ? -5.782 -0.612 23.789 1.00 97.06 89 ILE A N 1
ATOM 676 C CA . ILE A 1 89 ? -6.091 -2.048 23.872 1.00 97.06 89 ILE A CA 1
ATOM 677 C C . ILE A 1 89 ? -4.886 -2.824 24.414 1.00 97.06 89 ILE A C 1
ATOM 679 O O . ILE A 1 89 ? -5.032 -3.614 25.342 1.00 97.06 89 ILE A O 1
ATOM 683 N N . VAL A 1 90 ? -3.687 -2.608 23.863 1.00 96.44 90 VAL A N 1
ATOM 684 C CA . VAL A 1 90 ? -2.502 -3.405 24.237 1.00 96.44 90 VAL A CA 1
ATOM 685 C C . VAL A 1 90 ? -1.937 -3.048 25.612 1.00 96.44 90 VAL A C 1
ATOM 687 O O . VAL A 1 90 ? -1.246 -3.866 26.211 1.00 96.44 90 VAL A O 1
ATOM 690 N N . SER A 1 91 ? -2.215 -1.844 26.123 1.00 97.25 91 SER A N 1
ATOM 691 C CA . SER A 1 91 ? -1.742 -1.400 27.443 1.00 97.25 91 SER A CA 1
ATOM 692 C C . SER A 1 91 ? -2.684 -1.759 28.597 1.00 97.25 91 SER A C 1
ATOM 694 O O . SER A 1 91 ? -2.301 -1.600 29.756 1.00 97.25 91 SER A O 1
ATOM 696 N N . ASN A 1 92 ? -3.889 -2.267 28.315 1.00 95.94 92 ASN A N 1
ATOM 697 C CA . ASN A 1 92 ? -4.886 -2.610 29.326 1.00 95.94 92 ASN A CA 1
ATOM 698 C C . ASN A 1 92 ? -5.348 -4.067 29.180 1.00 95.94 92 ASN A C 1
ATOM 700 O O . ASN A 1 92 ? -6.191 -4.382 28.345 1.00 95.94 92 ASN A O 1
ATOM 704 N N . CYS A 1 93 ? -4.863 -4.948 30.060 1.00 93.50 93 CYS A N 1
ATOM 705 C CA . CYS A 1 93 ? -5.228 -6.371 30.070 1.00 93.50 93 CYS A CA 1
ATOM 706 C C . CYS A 1 93 ? -6.729 -6.639 30.289 1.00 93.50 93 CYS A C 1
ATOM 708 O O . CYS A 1 93 ? -7.191 -7.738 29.996 1.00 93.50 93 CYS A O 1
ATOM 710 N N . SER A 1 94 ? -7.477 -5.660 30.805 1.00 96.81 94 SER A N 1
ATOM 711 C CA . SER A 1 94 ? -8.927 -5.744 31.016 1.00 96.81 94 SER A CA 1
ATOM 712 C C . SER A 1 94 ? -9.736 -5.091 29.891 1.00 96.81 94 SER A C 1
ATOM 714 O O . SER A 1 94 ? -10.954 -4.971 30.018 1.00 96.81 94 SER A O 1
ATOM 716 N N . ALA A 1 95 ? -9.090 -4.606 28.826 1.00 94.50 95 ALA A N 1
ATOM 717 C CA . ALA A 1 95 ? -9.793 -4.028 27.688 1.00 94.50 95 ALA A CA 1
ATOM 718 C C . ALA A 1 95 ? -10.689 -5.074 27.010 1.00 94.50 95 ALA A C 1
ATOM 720 O O . ALA A 1 95 ? -10.344 -6.253 26.952 1.00 94.50 95 ALA A O 1
ATOM 721 N N . ASP A 1 96 ? -11.810 -4.622 26.447 1.00 96.88 96 ASP A N 1
ATOM 722 C CA . ASP A 1 96 ? -12.603 -5.395 25.491 1.00 96.88 96 ASP A CA 1
ATOM 723 C C . ASP A 1 96 ? -12.205 -4.960 24.071 1.00 96.88 96 ASP A C 1
ATOM 725 O O . ASP A 1 96 ? -12.654 -3.908 23.599 1.00 96.88 96 ASP A O 1
ATOM 729 N N . PRO A 1 97 ? -11.375 -5.745 23.353 1.00 96.56 97 PRO A N 1
ATOM 730 C CA . PRO A 1 97 ? -10.921 -5.361 22.024 1.00 96.56 97 PRO A CA 1
ATOM 731 C C . PRO A 1 97 ? -12.076 -5.202 21.036 1.00 96.56 97 PRO A C 1
ATOM 733 O O . PRO A 1 97 ? -12.006 -4.362 20.143 1.00 96.56 97 PRO A O 1
ATOM 736 N N 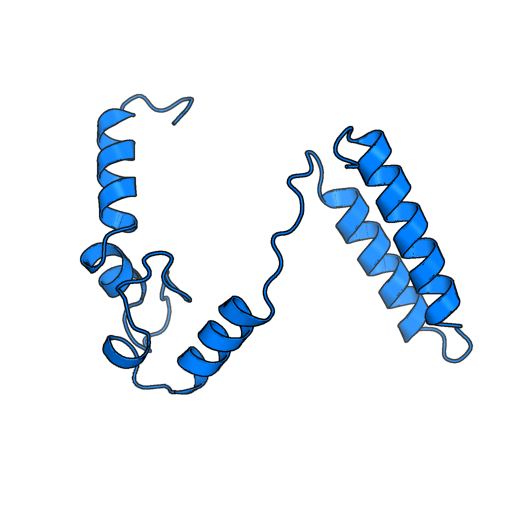. LYS A 1 98 ? -13.157 -5.980 21.173 1.00 96.69 98 LYS A N 1
ATOM 737 C CA . LYS A 1 98 ? -14.286 -5.907 20.242 1.00 96.69 98 LYS A CA 1
ATOM 738 C C . LYS A 1 98 ? -15.040 -4.593 20.415 1.00 96.69 98 LYS A C 1
ATOM 740 O O . LYS A 1 98 ? -15.384 -3.961 19.414 1.00 96.69 98 LYS A O 1
ATOM 745 N N . ALA A 1 99 ? -15.284 -4.181 21.656 1.00 96.81 99 ALA A N 1
ATOM 746 C CA . ALA A 1 99 ? -15.934 -2.907 21.945 1.00 96.81 99 ALA A CA 1
ATOM 747 C C . ALA A 1 99 ? -15.086 -1.722 21.453 1.00 96.81 99 ALA A C 1
ATOM 749 O O . ALA A 1 99 ? -15.595 -0.864 20.729 1.00 96.81 99 ALA A O 1
ATOM 750 N N . GLU A 1 100 ? -13.785 -1.713 21.753 1.00 96.44 100 GLU A N 1
ATOM 751 C CA . GLU A 1 100 ? -12.879 -0.636 21.329 1.00 96.44 100 GLU A CA 1
ATOM 752 C C . GLU A 1 100 ? -12.751 -0.544 19.801 1.00 96.44 100 GLU A C 1
ATOM 754 O O . GLU A 1 100 ? -12.813 0.546 19.231 1.00 96.44 100 GLU A O 1
ATOM 759 N N . LEU A 1 101 ? -12.654 -1.681 19.102 1.00 97.75 101 LEU A N 1
ATOM 760 C CA . LEU A 1 101 ? -12.605 -1.700 17.636 1.00 97.75 101 LEU A CA 1
ATOM 761 C C . LEU A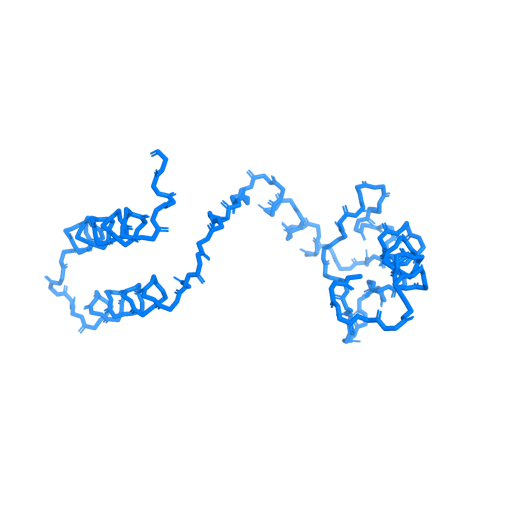 1 101 ? -13.937 -1.290 16.993 1.00 97.75 101 LEU A C 1
ATOM 763 O O . LEU A 1 101 ? -13.930 -0.670 15.930 1.00 97.75 101 LEU A O 1
ATOM 767 N N . THR A 1 102 ? -15.072 -1.581 17.636 1.00 97.88 102 THR A N 1
ATOM 768 C CA . THR A 1 102 ? -16.389 -1.100 17.180 1.00 97.88 102 THR A CA 1
ATOM 769 C C . THR A 1 102 ? -16.454 0.425 17.270 1.00 97.88 102 THR A C 1
ATOM 771 O O . THR A 1 102 ? -16.788 1.088 16.291 1.00 97.88 102 THR A O 1
ATOM 774 N N . LYS A 1 103 ? -16.018 0.997 18.397 1.00 97.44 103 LYS A N 1
ATOM 775 C CA . LYS A 1 103 ? -15.934 2.451 18.587 1.00 97.44 103 LYS A CA 1
ATOM 776 C C . LYS A 1 103 ? -14.980 3.114 17.586 1.00 97.44 103 LYS A C 1
ATOM 778 O O . LYS A 1 103 ? -15.288 4.179 17.044 1.00 97.44 103 LYS A O 1
ATOM 783 N N . LEU A 1 104 ? -13.834 2.487 17.315 1.00 97.94 104 LEU A N 1
ATOM 784 C CA . LEU A 1 104 ? -12.894 2.951 16.291 1.00 97.94 104 LEU A CA 1
ATOM 785 C C . LEU A 1 104 ? -13.549 2.961 14.902 1.00 97.94 104 LEU A C 1
ATOM 787 O O . LEU A 1 104 ? -13.430 3.948 14.178 1.00 97.94 104 LEU A O 1
ATOM 791 N N . SER A 1 105 ? -14.280 1.900 14.550 1.00 97.00 105 SER A N 1
ATOM 792 C CA . SER A 1 105 ? -15.026 1.814 13.291 1.00 97.00 105 SER A CA 1
ATOM 793 C C . SER A 1 105 ? -16.063 2.933 13.155 1.00 97.00 105 SER A C 1
ATOM 795 O O . SER A 1 105 ? -16.147 3.566 12.101 1.00 97.00 105 SER A O 1
ATOM 797 N N . ASP A 1 106 ? -16.818 3.228 14.215 1.00 97.81 106 ASP A N 1
ATOM 798 C CA . ASP A 1 106 ? -17.783 4.334 14.215 1.00 97.81 106 ASP A CA 1
ATOM 799 C C . ASP A 1 106 ? -17.088 5.689 14.039 1.00 97.81 106 ASP A C 1
ATOM 801 O O . ASP A 1 106 ? -17.548 6.536 13.271 1.00 97.81 106 ASP A O 1
ATOM 805 N N . THR A 1 107 ? -15.930 5.869 14.678 1.00 97.62 107 THR A N 1
ATOM 806 C CA . THR A 1 107 ? -15.119 7.088 14.540 1.00 97.62 107 THR A CA 1
ATOM 807 C C . THR A 1 107 ? -14.614 7.258 13.107 1.00 97.62 107 THR A C 1
ATOM 809 O O . THR A 1 107 ? -14.667 8.351 12.546 1.00 97.62 107 THR A O 1
ATOM 812 N N . PHE A 1 108 ? -14.174 6.172 12.469 1.00 96.69 108 PHE A N 1
ATOM 813 C CA . PHE A 1 108 ? -13.768 6.195 11.065 1.00 96.69 108 PHE A CA 1
ATOM 814 C C . PHE A 1 108 ? -14.928 6.547 10.144 1.00 96.69 108 PHE A C 1
ATOM 816 O O . PHE A 1 108 ? -14.750 7.355 9.236 1.00 96.69 108 PHE A O 1
ATOM 823 N N . LYS A 1 109 ? -16.119 5.992 10.386 1.00 96.38 109 LYS A N 1
ATOM 824 C CA . LYS A 1 109 ? -17.312 6.327 9.604 1.00 96.38 109 LYS A CA 1
ATOM 825 C C . LYS A 1 109 ? -17.636 7.820 9.692 1.00 96.38 109 LYS A C 1
ATOM 827 O O . LYS A 1 109 ? -17.850 8.449 8.659 1.00 96.38 109 LYS A O 1
ATOM 832 N N . GLN A 1 110 ? -17.600 8.388 10.897 1.00 97.31 110 GLN A N 1
ATOM 833 C CA . GLN A 1 110 ? -17.826 9.819 11.119 1.00 97.31 110 GLN A CA 1
ATOM 834 C C . GLN A 1 110 ? -16.780 10.685 10.408 1.00 97.31 110 GLN A C 1
ATOM 836 O O . GLN A 1 110 ? -17.122 11.700 9.805 1.00 97.31 110 GLN A O 1
ATOM 841 N N . GLU A 1 111 ? -15.506 10.291 10.436 1.00 97.06 111 GLU A N 1
ATOM 842 C CA . GLU A 1 111 ? -14.454 11.057 9.765 1.00 97.06 111 GLU A CA 1
ATOM 843 C C . GLU A 1 111 ? -14.546 10.946 8.234 1.00 97.06 111 GLU A C 1
ATOM 845 O O . GLU A 1 111 ? -14.342 11.938 7.537 1.00 97.06 111 GLU A O 1
ATOM 850 N N . LEU A 1 112 ? -14.918 9.779 7.693 1.00 95.94 112 LEU A N 1
ATOM 851 C CA . LEU A 1 112 ? -15.207 9.625 6.262 1.00 95.94 112 LEU A CA 1
ATOM 852 C C . LEU A 1 112 ? -16.375 10.523 5.831 1.00 95.94 112 LEU A C 1
ATOM 854 O O . LEU A 1 112 ? -16.291 11.171 4.787 1.00 95.94 112 LEU A O 1
ATOM 858 N N . GLU A 1 113 ? -17.440 10.592 6.636 1.00 96.44 113 GLU A N 1
ATOM 859 C CA . GLU A 1 113 ? -18.603 11.451 6.383 1.00 96.44 113 GLU A CA 1
ATOM 860 C C . GLU A 1 113 ? -18.207 12.928 6.403 1.00 96.44 113 GLU A C 1
ATOM 862 O O . GLU A 1 113 ? -18.471 13.664 5.454 1.00 96.44 113 GLU A O 1
ATOM 867 N N . LYS A 1 114 ? -17.474 13.344 7.440 1.00 97.06 114 LYS A N 1
ATOM 868 C CA . LYS A 1 114 ? -16.952 14.705 7.595 1.00 97.06 114 LYS A CA 1
ATOM 869 C C . LYS A 1 114 ? -16.054 15.132 6.434 1.00 97.06 114 LYS A C 1
ATOM 871 O O . LYS A 1 114 ? -16.065 16.298 6.047 1.00 97.06 114 LYS A O 1
ATOM 876 N N . GLN A 1 115 ? -15.270 14.207 5.885 1.00 96.44 115 GLN A N 1
ATOM 877 C CA . GLN A 1 115 ? -14.415 14.464 4.728 1.00 96.44 115 GLN A CA 1
ATOM 878 C C . GLN A 1 115 ? -15.151 14.339 3.383 1.00 96.44 115 GLN A C 1
ATOM 880 O O . GLN A 1 115 ? -14.531 14.553 2.341 1.00 96.44 115 GLN A O 1
ATOM 885 N N . GLY A 1 116 ? -16.450 14.017 3.385 1.00 95.25 116 GLY A N 1
ATOM 8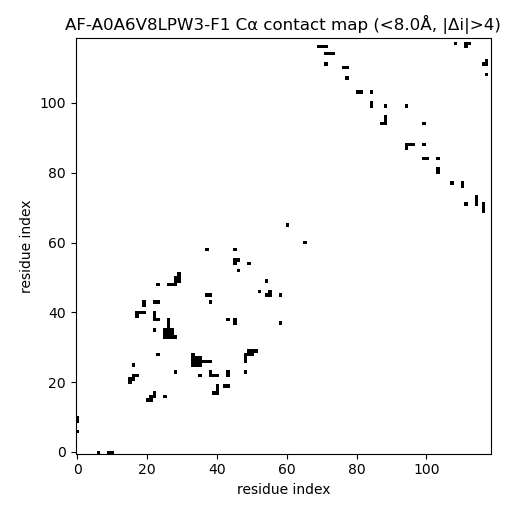86 C CA . GLY A 1 116 ? -17.276 13.926 2.180 1.00 95.25 116 GLY A CA 1
ATOM 887 C C . GLY A 1 116 ? -16.921 12.745 1.276 1.00 95.25 116 GLY A C 1
ATOM 888 O O . GLY A 1 116 ? -17.116 12.816 0.065 1.00 95.25 116 GLY A O 1
ATOM 889 N N . VAL A 1 117 ? -16.351 11.681 1.847 1.00 93.19 117 VAL A N 1
ATOM 890 C CA . VAL A 1 117 ? -15.865 10.492 1.121 1.00 93.19 117 VAL A CA 1
ATOM 891 C C . VAL A 1 117 ? -16.466 9.189 1.650 1.00 93.19 117 VAL A C 1
ATOM 893 O O . VAL A 1 117 ? -16.019 8.106 1.273 1.00 93.19 117 VAL A O 1
ATOM 896 N N . LEU A 1 118 ? -17.470 9.284 2.526 1.00 87.94 118 LEU A N 1
ATOM 897 C CA . LEU A 1 118 ? -18.287 8.141 2.917 1.00 87.94 118 LEU A CA 1
ATOM 898 C C . LEU A 1 118 ? -19.177 7.739 1.732 1.00 87.94 118 LEU A C 1
ATOM 900 O O . LEU A 1 118 ? -19.947 8.561 1.236 1.00 87.94 118 LEU A O 1
ATOM 904 N N . GLY A 1 119 ? -19.010 6.499 1.266 1.00 77.50 119 GLY A N 1
ATOM 905 C CA . GLY A 1 119 ? -19.799 5.891 0.189 1.00 77.50 119 GLY A CA 1
ATOM 906 C C . GLY A 1 119 ? -20.998 5.110 0.698 1.00 77.50 119 GLY A C 1
ATOM 907 O O . GLY A 1 119 ? -20.945 4.643 1.860 1.00 77.50 119 GLY A O 1
#

Nearest PDB structures (foldseek):
  6n5x-assembly1_A  TM=5.776E-01  e=5.930E+00  Homo sapiens

Mean predicted aligned error: 4.76 Å

Foldseek 3Di:
DPPDPCVVVVVVVVVCCLDLVNLLVQCQEPDPPRNHLDHPHPVHDNVVRYPPCVSVVVNCCCVPVNDDDFDFPDCVVLVVLVVVLVCVQVVDPPDDNVVSVVVSVVSVQVRCVVRVNRD

Solvent-accessible surface area (backbone atoms only — not comparable to full-atom values): 7201 Å² total; per-residue (Å²): 94,94,93,53,96,55,38,68,59,49,52,52,50,52,52,45,52,54,30,63,68,35,33,55,60,32,22,48,39,86,46,87,88,45,77,34,88,68,67,89,36,87,84,53,54,60,76,83,55,29,84,63,65,67,57,50,55,53,50,50,48,48,70,75,68,56,72,86,74,80,87,64,94,68,61,62,64,61,54,49,53,50,51,52,53,51,52,54,44,77,73,31,94,83,54,56,63,68,60,53,52,49,54,50,51,54,50,49,52,52,51,31,48,76,67,73,61,60,127

Sequence (119 aa):
MAGSPNQAGQRKFAGFAASVEGQTIGMNGDKEGNLVRLPVNTEVKMSDVRTDTRWQVFADVYTNSGKLAPRVPNWTPFRQTAADSFNSIVSNCSADPKAELTKLSDTFKQELEKQGVLG

pLDDT: mean 94.15, std 4.7, range [61.25, 98.06]

Organism: NCBI:txid1076125